Protein AF-A0A1E5UET6-F1 (afdb_monomer_lite)

Foldseek 3Di:
DDQFDKDKDKDKDKDFDDDPDDPDTKIKIKIKIKIWGFDDADPPPRDTDIDIDIDIDIDTFDDDPNDTD

Sequence (69 aa):
MNCNGEFEEKTGYISFEKSETNGFKNLKIRTKIEKRFLTGKNSKTGDCNEKVLKSFKTQILKYKEGIYQ

Radius of gyration: 19.64 Å; chains: 1; bounding box: 37×25×51 Å

Organism: NCBI:txid237258

Secondary structure (DSSP, 8-state):
----EEEEEEEEEEEE---SSSS-PPEEEEEEEEEEEEEEEPTTT-PEEEEEEEEEEEEEEPEETTEE-

pLDDT: mean 74.43, std 9.9, range [48.94, 87.12]

Structure (mmCIF, N/CA/C/O backbone):
data_AF-A0A1E5UET6-F1
#
_entry.id   AF-A0A1E5UET6-F1
#
loop_
_atom_site.group_PDB
_atom_site.id
_atom_site.type_symbol
_atom_site.label_atom_id
_atom_site.label_alt_id
_atom_site.label_comp_id
_atom_site.label_asym_id
_atom_site.label_entity_id
_atom_site.label_seq_id
_atom_site.pdbx_PDB_ins_code
_atom_site.Cartn_x
_atom_site.Cartn_y
_atom_site.Cartn_z
_atom_site.occupancy
_atom_site.B_iso_or_equiv
_atom_site.auth_seq_id
_atom_site.auth_comp_id
_atom_site.auth_asym_id
_atom_site.auth_atom_id
_atom_site.pdbx_PDB_model_num
ATOM 1 N N . MET A 1 1 ? 16.801 11.514 -27.424 1.00 55.31 1 MET A N 1
ATOM 2 C CA . MET A 1 1 ? 15.560 11.315 -26.640 1.00 55.31 1 MET A CA 1
ATOM 3 C C . MET A 1 1 ? 15.982 10.862 -25.251 1.00 55.31 1 MET A C 1
ATOM 5 O O . MET A 1 1 ? 16.555 9.784 -25.139 1.00 55.31 1 MET A O 1
ATOM 9 N N . ASN A 1 2 ? 15.825 11.730 -24.251 1.00 64.62 2 ASN A N 1
ATOM 10 C CA . ASN A 1 2 ? 16.310 11.510 -22.887 1.00 64.62 2 ASN A CA 1
ATOM 11 C C . ASN A 1 2 ? 15.281 10.677 -22.113 1.00 64.62 2 ASN A C 1
ATOM 13 O O . ASN A 1 2 ? 14.181 11.154 -21.861 1.00 64.62 2 ASN A O 1
ATOM 17 N N . CYS A 1 3 ? 15.631 9.442 -21.755 1.00 67.69 3 CYS A N 1
ATOM 18 C CA . CYS A 1 3 ? 14.802 8.551 -20.934 1.00 67.69 3 CYS A CA 1
ATOM 19 C C . CYS A 1 3 ? 15.023 8.819 -19.439 1.00 67.69 3 CYS A C 1
ATOM 21 O O . CYS A 1 3 ? 15.366 7.908 -18.693 1.00 67.69 3 CYS A O 1
ATOM 23 N N . ASN A 1 4 ? 14.886 10.079 -19.021 1.00 68.81 4 ASN A N 1
ATOM 24 C CA . ASN A 1 4 ? 15.096 10.481 -17.635 1.00 68.81 4 ASN A CA 1
ATOM 25 C C . ASN A 1 4 ? 13.751 10.889 -17.034 1.00 68.81 4 ASN A C 1
ATOM 27 O O . ASN A 1 4 ? 13.140 11.855 -17.488 1.00 68.81 4 ASN A O 1
ATOM 31 N N . GLY A 1 5 ? 13.303 10.151 -16.022 1.00 73.62 5 GLY A N 1
ATOM 32 C CA . GLY A 1 5 ? 12.081 10.448 -15.284 1.00 73.62 5 GLY A CA 1
ATOM 33 C C . GLY A 1 5 ? 11.928 9.527 -14.078 1.00 73.62 5 GLY A C 1
ATOM 34 O O . GLY A 1 5 ? 12.179 8.326 -14.172 1.00 73.62 5 GLY A O 1
ATOM 35 N N . GLU A 1 6 ? 11.514 10.096 -12.952 1.00 79.06 6 GLU A N 1
ATOM 36 C CA . GLU A 1 6 ? 11.094 9.358 -11.761 1.00 79.06 6 GLU A CA 1
ATOM 37 C C . GLU A 1 6 ? 9.632 9.704 -11.483 1.00 79.06 6 GLU A C 1
ATOM 39 O O . GLU A 1 6 ? 9.252 10.876 -11.495 1.00 79.06 6 GLU A O 1
ATOM 44 N N . PHE A 1 7 ? 8.813 8.684 -11.242 1.00 82.69 7 PHE A N 1
ATOM 45 C CA . PHE A 1 7 ? 7.430 8.857 -10.817 1.00 82.69 7 PHE A CA 1
ATOM 46 C C . PHE A 1 7 ? 7.110 7.898 -9.669 1.00 82.69 7 PHE A C 1
ATOM 48 O O . PHE A 1 7 ? 7.501 6.729 -9.683 1.00 82.69 7 PHE A O 1
ATOM 55 N N . GLU A 1 8 ? 6.391 8.395 -8.666 1.00 78.88 8 GLU A N 1
ATOM 56 C CA . GLU A 1 8 ? 5.929 7.616 -7.519 1.00 78.88 8 GLU A CA 1
ATOM 57 C C . GLU A 1 8 ? 4.403 7.532 -7.544 1.00 78.88 8 GLU A C 1
ATOM 59 O O . GLU A 1 8 ? 3.709 8.542 -7.448 1.00 78.88 8 GLU A O 1
ATOM 64 N N . GLU A 1 9 ? 3.886 6.311 -7.616 1.00 79.69 9 GLU A N 1
ATOM 65 C CA . GLU A 1 9 ? 2.466 6.014 -7.507 1.00 79.69 9 GLU A CA 1
ATOM 66 C C . GLU A 1 9 ? 2.171 5.392 -6.137 1.00 79.69 9 GLU A C 1
ATOM 68 O O . GLU A 1 9 ? 2.864 4.481 -5.672 1.00 79.69 9 GLU A O 1
ATOM 73 N N . LYS A 1 10 ? 1.124 5.879 -5.466 1.00 77.12 10 LYS A N 1
ATOM 74 C CA . LYS A 1 10 ? 0.664 5.339 -4.181 1.00 77.12 10 LYS A CA 1
ATOM 75 C C . LYS A 1 10 ? -0.764 4.850 -4.323 1.00 77.12 10 LYS A C 1
ATOM 77 O O . LYS A 1 10 ? -1.661 5.640 -4.594 1.00 77.12 10 LYS A O 1
ATOM 82 N N . THR A 1 11 ? -0.985 3.571 -4.049 1.00 78.06 11 THR A N 1
ATOM 83 C CA . THR A 1 11 ? -2.325 2.981 -4.012 1.00 78.06 11 THR A CA 1
ATOM 84 C C . THR A 1 11 ? -2.616 2.478 -2.604 1.00 78.06 11 THR A C 1
ATOM 86 O O . THR A 1 11 ? -1.946 1.578 -2.093 1.00 78.06 11 THR A O 1
ATOM 89 N N . GLY A 1 12 ? -3.606 3.079 -1.947 1.00 71.12 12 GLY A N 1
ATOM 90 C CA . GLY A 1 12 ? -4.073 2.666 -0.626 1.00 71.12 12 GLY A CA 1
ATOM 91 C C . GLY A 1 12 ? -5.207 1.651 -0.722 1.00 71.12 12 GLY A C 1
ATOM 92 O O . GLY A 1 12 ? -6.154 1.861 -1.472 1.00 71.12 12 GLY A O 1
ATOM 93 N N . TYR A 1 13 ? -5.140 0.587 0.074 1.00 73.06 13 TYR A N 1
ATOM 94 C CA . TYR A 1 13 ? -6.240 -0.350 0.278 1.00 73.06 13 TYR A CA 1
ATOM 95 C C . TYR A 1 13 ? -6.571 -0.409 1.767 1.00 73.06 13 TYR A C 1
ATOM 97 O O . TYR A 1 13 ? -5.695 -0.592 2.619 1.00 73.06 13 TYR A O 1
ATOM 105 N N . ILE A 1 14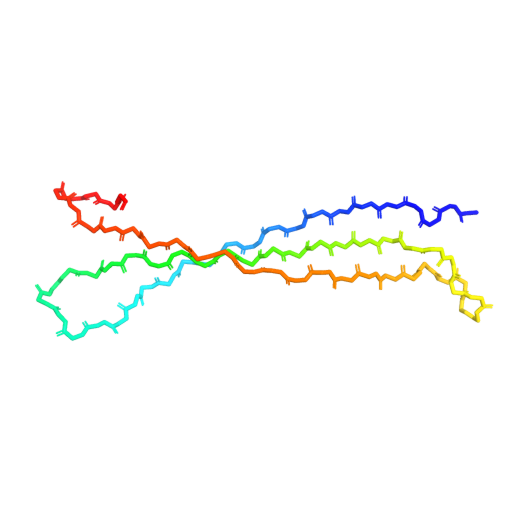 ? -7.852 -0.256 2.083 1.00 67.81 14 ILE A N 1
ATOM 106 C CA . ILE A 1 14 ? -8.357 -0.378 3.446 1.00 67.81 14 ILE A CA 1
ATOM 107 C C . ILE A 1 14 ? -8.861 -1.807 3.618 1.00 67.81 14 ILE A C 1
ATOM 109 O O . ILE A 1 14 ? -9.723 -2.264 2.871 1.00 67.81 14 ILE A O 1
ATOM 113 N N . SER A 1 15 ? -8.312 -2.520 4.598 1.00 63.09 15 SER A N 1
ATOM 114 C CA . SER A 1 15 ? -8.753 -3.866 4.953 1.00 63.09 15 SER A CA 1
ATOM 115 C C . SER A 1 15 ? -9.150 -3.916 6.422 1.00 63.09 15 SER A C 1
ATOM 117 O O . SER A 1 15 ? -8.434 -3.422 7.293 1.00 63.09 15 SER A O 1
ATOM 119 N N . PHE A 1 16 ? -10.293 -4.527 6.711 1.00 61.69 16 PHE A N 1
ATOM 120 C CA . PHE A 1 16 ? -10.663 -4.865 8.079 1.00 61.69 16 PHE A CA 1
ATOM 121 C C . PHE A 1 16 ? -10.064 -6.229 8.399 1.00 61.69 16 PHE A C 1
ATOM 123 O O . PHE A 1 16 ? -10.351 -7.208 7.707 1.00 61.69 16 PHE A O 1
ATOM 130 N N . GLU A 1 17 ? -9.220 -6.306 9.423 1.00 56.16 17 GLU A N 1
ATOM 131 C CA . GLU A 1 17 ? -8.724 -7.598 9.883 1.00 56.16 17 GLU A CA 1
ATOM 132 C C . GLU A 1 17 ? -9.897 -8.345 10.543 1.00 56.16 17 GLU A C 1
ATOM 134 O O . GLU A 1 17 ? -10.581 -7.809 11.418 1.00 56.16 17 GLU A O 1
ATOM 139 N N . LYS A 1 18 ? -10.198 -9.563 10.075 1.00 50.06 18 LYS A N 1
ATOM 140 C CA . LYS A 1 18 ? -11.082 -10.476 10.807 1.00 50.06 18 LYS A CA 1
ATOM 141 C C . LYS A 1 18 ? -10.264 -11.017 11.980 1.00 50.06 18 LYS A C 1
ATOM 143 O O . LYS A 1 18 ? -9.376 -11.829 11.752 1.00 50.06 18 LYS A O 1
ATOM 148 N N . SER A 1 19 ? -10.551 -10.580 13.203 1.00 52.72 19 SER A N 1
ATOM 149 C CA . SER A 1 19 ? -10.063 -11.246 14.415 1.00 52.72 19 SER A CA 1
ATOM 150 C C . SER A 1 19 ? -11.219 -11.643 15.325 1.00 52.72 19 SER A C 1
ATOM 152 O O . SER A 1 19 ? -12.235 -10.953 15.401 1.00 52.72 19 SER A O 1
ATOM 154 N N . GLU A 1 20 ? -11.018 -12.766 16.007 1.00 51.81 20 GLU A N 1
ATOM 155 C CA . GLU A 1 20 ? -11.893 -13.437 16.976 1.00 51.81 20 GLU A CA 1
ATOM 156 C C . GLU A 1 20 ? -11.988 -12.680 18.315 1.00 51.81 20 GLU A C 1
ATOM 158 O O . GLU A 1 20 ? -11.854 -13.261 19.387 1.00 51.81 20 GLU A O 1
ATOM 163 N N . THR A 1 21 ? -12.150 -11.358 18.281 1.00 56.72 21 THR A N 1
ATOM 164 C CA . THR A 1 21 ? -12.222 -10.527 19.491 1.00 56.72 21 THR A CA 1
ATOM 165 C C . THR A 1 21 ? -13.500 -9.695 19.540 1.00 56.72 21 THR A C 1
ATOM 167 O O . THR A 1 21 ? -14.187 -9.508 18.538 1.00 56.72 21 THR A O 1
ATOM 170 N N . ASN A 1 22 ? -13.805 -9.245 20.760 1.00 48.94 22 ASN A N 1
ATOM 171 C CA . ASN A 1 22 ? -15.078 -8.832 21.370 1.00 48.94 22 ASN A CA 1
ATOM 172 C C . ASN A 1 22 ? -15.864 -7.679 20.689 1.00 48.94 22 ASN A C 1
ATOM 174 O O . ASN A 1 22 ? -16.341 -6.770 21.363 1.00 48.94 22 ASN A O 1
ATOM 178 N N . GLY A 1 23 ? -16.029 -7.698 19.365 1.00 55.56 23 GLY A N 1
ATOM 179 C CA . GLY A 1 23 ? -17.020 -6.893 18.642 1.00 55.56 23 GLY A CA 1
ATOM 180 C C . GLY A 1 23 ? -16.519 -5.615 17.961 1.00 55.56 23 GLY A C 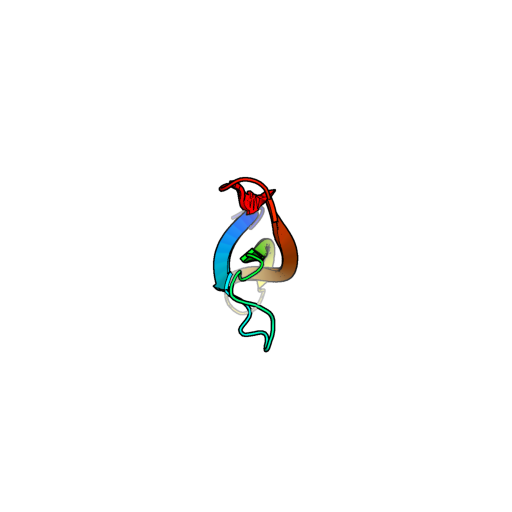1
ATOM 181 O O . GLY A 1 23 ? -17.243 -5.081 17.125 1.00 55.56 23 GLY A O 1
ATOM 182 N N . PHE A 1 24 ? -15.286 -5.152 18.210 1.00 56.62 24 PHE A N 1
ATOM 183 C CA . PHE A 1 24 ? -14.722 -3.964 17.544 1.00 56.62 24 PHE A CA 1
ATOM 184 C C . PHE A 1 24 ? -13.426 -4.305 16.795 1.00 56.62 24 PHE A C 1
ATOM 186 O O . PHE A 1 24 ? -12.463 -4.800 17.378 1.00 56.62 24 PHE A O 1
ATOM 193 N N . LYS A 1 25 ? -13.419 -4.069 15.476 1.00 70.12 25 LYS A N 1
ATOM 194 C CA . LYS A 1 25 ? -12.332 -4.449 14.556 1.00 70.12 25 LYS A CA 1
ATOM 195 C C . LYS A 1 25 ? -11.284 -3.343 14.506 1.00 70.12 25 LYS A C 1
ATOM 197 O O . LYS A 1 25 ? -11.659 -2.205 14.281 1.00 70.12 25 LYS A O 1
ATOM 202 N N . ASN A 1 26 ? -9.992 -3.647 14.635 1.00 68.25 26 ASN A N 1
ATOM 203 C CA . ASN A 1 26 ? -8.942 -2.678 14.288 1.00 68.25 26 ASN A CA 1
ATOM 204 C C . ASN A 1 26 ? -8.924 -2.448 12.766 1.00 68.25 26 ASN A C 1
ATOM 206 O O . ASN A 1 26 ? -9.113 -3.387 11.984 1.00 68.25 26 ASN A O 1
ATOM 210 N N . LEU A 1 27 ? -8.673 -1.210 12.336 1.00 74.62 27 LEU A N 1
ATOM 211 C CA . LEU A 1 27 ? -8.600 -0.867 10.917 1.00 74.62 27 LEU A CA 1
ATOM 212 C C . LEU A 1 27 ? -7.164 -1.026 10.420 1.00 74.62 27 LEU A C 1
ATOM 214 O O . LEU A 1 27 ? -6.255 -0.358 10.913 1.00 74.62 27 LEU A O 1
ATOM 218 N N . LYS A 1 28 ? -6.948 -1.890 9.425 1.00 76.94 28 LYS A N 1
ATOM 219 C CA . LYS A 1 28 ? -5.628 -2.123 8.835 1.00 76.94 28 LYS A CA 1
ATOM 220 C C . LYS A 1 28 ? -5.556 -1.479 7.459 1.00 76.94 28 LYS A C 1
ATOM 222 O O . LYS A 1 28 ? -6.114 -1.978 6.478 1.00 76.94 28 LYS A O 1
ATOM 227 N N . ILE A 1 29 ? -4.835 -0.373 7.380 1.00 79.00 29 ILE A N 1
ATOM 228 C CA . ILE A 1 29 ? -4.597 0.352 6.137 1.00 79.00 29 ILE A CA 1
ATOM 229 C C . ILE A 1 29 ? -3.292 -0.169 5.542 1.00 79.00 29 ILE A C 1
ATOM 231 O O . ILE A 1 29 ? -2.228 -0.072 6.157 1.00 79.00 29 ILE A O 1
ATOM 235 N N . ARG A 1 30 ? -3.371 -0.754 4.347 1.00 79.88 30 ARG A N 1
ATOM 236 C CA . ARG A 1 30 ? -2.209 -1.211 3.583 1.00 79.88 30 ARG A CA 1
ATOM 237 C C . ARG A 1 30 ? -2.037 -0.312 2.373 1.00 79.88 30 ARG A C 1
ATOM 239 O O . ARG A 1 30 ? -2.846 -0.332 1.452 1.00 79.88 30 ARG A O 1
ATOM 246 N N . THR A 1 31 ? -0.950 0.439 2.349 1.00 80.81 31 THR A N 1
ATOM 247 C CA . THR A 1 31 ? -0.583 1.280 1.214 1.00 80.81 31 THR A CA 1
ATOM 248 C C . THR A 1 31 ? 0.507 0.587 0.421 1.00 80.81 31 THR A C 1
ATOM 250 O O . THR A 1 31 ? 1.598 0.332 0.935 1.00 80.81 31 THR A O 1
ATOM 253 N N . LYS A 1 32 ? 0.211 0.281 -0.837 1.00 83.00 32 LYS A N 1
ATOM 254 C CA . LYS A 1 32 ? 1.196 -0.144 -1.822 1.00 83.00 32 L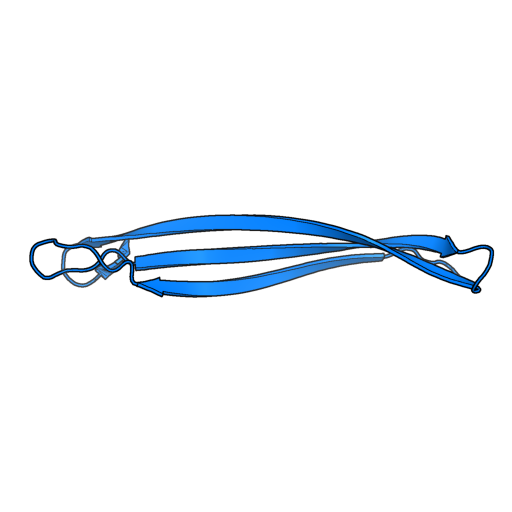YS A CA 1
ATOM 255 C C . LYS A 1 32 ? 1.817 1.105 -2.438 1.00 83.00 32 LYS A C 1
ATOM 257 O O . LYS A 1 32 ? 1.103 2.019 -2.845 1.00 83.00 32 LYS A O 1
ATOM 262 N N . ILE A 1 33 ? 3.138 1.146 -2.484 1.00 83.19 33 ILE A N 1
ATOM 263 C CA . ILE A 1 33 ? 3.903 2.239 -3.075 1.00 83.19 33 ILE A CA 1
ATOM 264 C C . ILE A 1 33 ? 4.703 1.634 -4.225 1.00 83.19 33 ILE A C 1
ATOM 266 O O . ILE A 1 33 ? 5.476 0.695 -4.020 1.00 83.19 33 ILE A O 1
ATOM 270 N N . GLU A 1 34 ? 4.498 2.148 -5.431 1.00 85.56 34 GLU A N 1
ATOM 271 C CA . GLU A 1 34 ? 5.260 1.770 -6.616 1.00 85.56 34 GLU A CA 1
ATOM 272 C C . GLU A 1 34 ? 6.057 2.979 -7.101 1.00 85.56 34 GLU A C 1
ATOM 274 O O . GLU A 1 34 ? 5.500 3.987 -7.526 1.00 85.56 34 GLU A O 1
ATOM 279 N N . LYS A 1 35 ? 7.383 2.880 -7.033 1.00 83.50 35 LYS A N 1
ATOM 280 C CA . LYS A 1 35 ? 8.291 3.860 -7.628 1.00 83.50 35 LYS A CA 1
ATOM 281 C C . LYS A 1 35 ? 8.782 3.337 -8.962 1.00 83.50 35 LYS A C 1
ATOM 283 O O . LYS A 1 35 ? 9.338 2.238 -9.019 1.00 83.50 35 LYS A O 1
ATOM 288 N N . ARG A 1 36 ? 8.599 4.126 -10.011 1.00 84.00 36 ARG A N 1
ATOM 289 C CA . ARG A 1 36 ? 9.033 3.817 -11.371 1.00 84.00 36 ARG A CA 1
ATOM 290 C C . ARG A 1 36 ? 10.165 4.759 -11.754 1.00 84.00 36 ARG A C 1
ATOM 292 O O . ARG A 1 36 ? 10.034 5.978 -11.656 1.00 84.00 36 ARG A O 1
ATOM 299 N N . PHE A 1 37 ? 11.269 4.173 -12.195 1.00 82.19 37 PHE A N 1
ATOM 300 C CA . PHE A 1 37 ? 12.440 4.881 -12.689 1.00 82.19 37 PHE A CA 1
ATOM 301 C C . PHE A 1 37 ? 12.590 4.552 -14.166 1.00 82.19 37 PHE A C 1
ATOM 303 O O . PHE A 1 37 ? 12.835 3.396 -14.524 1.00 82.19 37 PHE A O 1
ATOM 310 N N . LEU A 1 38 ? 12.461 5.562 -15.018 1.00 81.69 38 LEU A N 1
ATOM 311 C CA . LEU A 1 38 ? 12.898 5.446 -16.398 1.00 81.69 38 LEU A CA 1
ATOM 312 C C . LEU A 1 38 ? 14.418 5.593 -16.404 1.00 81.69 38 LEU A C 1
ATOM 314 O O . LEU A 1 38 ? 14.982 6.578 -15.932 1.00 81.69 38 LEU A O 1
ATOM 318 N N . THR A 1 39 ? 15.067 4.544 -16.877 1.00 69.94 39 THR A N 1
ATOM 319 C CA . THR A 1 39 ? 16.509 4.420 -17.036 1.00 69.94 39 THR A CA 1
ATOM 320 C C . THR A 1 39 ? 16.835 4.414 -18.529 1.00 69.94 39 THR A C 1
ATOM 322 O O . THR A 1 39 ? 15.939 4.296 -19.369 1.00 69.94 39 THR A O 1
ATOM 325 N N . GLY A 1 40 ? 18.114 4.610 -18.865 1.00 70.62 40 GLY A N 1
ATOM 326 C CA . GLY A 1 40 ? 18.588 4.822 -20.238 1.00 70.62 40 GLY A CA 1
ATOM 327 C C . GLY A 1 40 ? 18.038 3.833 -21.276 1.00 70.62 40 GLY A C 1
ATOM 328 O O . GLY A 1 40 ? 17.502 2.781 -20.943 1.00 70.62 40 GLY A O 1
ATOM 329 N N . LYS A 1 41 ? 18.167 4.168 -22.561 1.00 72.88 41 LYS A N 1
ATOM 330 C CA . LYS A 1 41 ? 17.552 3.393 -23.647 1.00 72.88 41 LYS A CA 1
ATOM 331 C C . LYS A 1 41 ? 18.008 1.933 -23.700 1.00 72.88 41 LYS A C 1
ATOM 333 O O . LYS A 1 41 ? 19.193 1.629 -23.574 1.00 72.88 41 LYS A O 1
ATOM 338 N N . ASN A 1 42 ? 17.064 1.048 -23.993 1.00 72.94 42 ASN A N 1
ATOM 339 C CA . ASN A 1 42 ? 17.326 -0.301 -24.457 1.00 72.94 42 ASN A CA 1
ATOM 340 C C . ASN A 1 42 ? 17.953 -0.229 -25.858 1.00 72.94 42 ASN A C 1
ATOM 342 O O . ASN A 1 42 ? 17.336 0.259 -26.806 1.00 72.94 42 ASN A O 1
ATOM 346 N N . SER A 1 43 ? 19.185 -0.719 -25.993 1.00 68.88 43 SER A N 1
ATOM 347 C CA . SER A 1 43 ? 19.949 -0.674 -27.245 1.00 68.88 43 SER A CA 1
ATOM 348 C C . SER A 1 43 ? 19.391 -1.572 -28.354 1.00 68.88 43 SER A C 1
ATOM 350 O O . SER A 1 43 ? 19.778 -1.401 -29.506 1.00 68.88 43 SER A O 1
ATOM 352 N N . LYS A 1 44 ? 18.485 -2.507 -28.034 1.00 71.81 44 LYS A N 1
ATOM 353 C CA . LYS A 1 44 ? 17.879 -3.438 -28.998 1.00 71.81 44 LYS A CA 1
ATOM 354 C C . LYS A 1 44 ? 16.493 -3.007 -29.476 1.00 71.81 44 LYS A C 1
ATOM 356 O O . LYS A 1 44 ? 16.165 -3.263 -30.627 1.00 71.81 44 LYS A O 1
ATOM 361 N N . THR A 1 45 ? 15.687 -2.381 -28.615 1.00 76.50 45 THR A N 1
ATOM 362 C CA . THR A 1 45 ? 14.300 -1.992 -28.954 1.00 76.50 45 THR A CA 1
ATOM 363 C C . THR A 1 45 ? 14.111 -0.484 -29.113 1.00 76.50 45 THR A C 1
ATOM 365 O O . THR A 1 45 ? 13.145 -0.049 -29.725 1.00 76.50 45 THR A O 1
ATOM 368 N N . 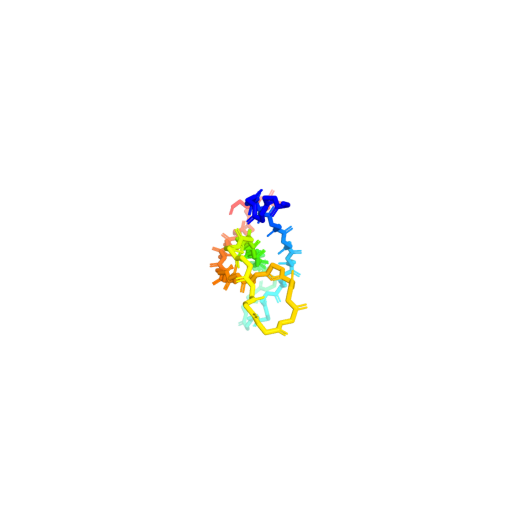GLY A 1 46 ? 15.042 0.333 -28.608 1.00 72.50 46 GLY A N 1
ATOM 369 C CA . GLY A 1 46 ? 14.943 1.795 -28.633 1.00 72.50 46 GLY A CA 1
ATOM 370 C C . GLY A 1 46 ? 14.062 2.400 -27.531 1.00 72.50 46 GLY A C 1
ATOM 371 O O . GLY A 1 46 ? 14.069 3.631 -27.389 1.00 72.50 46 GLY A O 1
ATOM 372 N N . ASP A 1 47 ? 13.377 1.559 -26.746 1.00 77.19 47 ASP A N 1
ATOM 373 C CA . ASP A 1 47 ? 12.519 1.934 -25.615 1.00 77.19 47 ASP A CA 1
ATOM 374 C C . ASP A 1 47 ? 13.324 2.365 -24.384 1.00 77.19 47 ASP A C 1
ATOM 376 O O . ASP A 1 47 ? 14.509 2.054 -24.251 1.00 77.19 47 ASP A O 1
ATOM 380 N N . CYS A 1 48 ? 12.687 3.068 -23.448 1.00 79.88 48 CYS A N 1
ATOM 381 C CA . CYS A 1 48 ? 13.295 3.360 -22.152 1.00 79.88 48 CYS A CA 1
ATOM 382 C C . CYS A 1 48 ? 13.274 2.110 -21.262 1.00 79.88 48 CYS A C 1
ATOM 384 O O . CYS A 1 48 ? 12.250 1.437 -21.157 1.00 79.88 48 CYS A O 1
ATOM 386 N N . ASN A 1 49 ? 14.386 1.811 -20.589 1.00 80.00 49 ASN A N 1
ATOM 387 C CA . ASN A 1 49 ? 14.400 0.749 -19.586 1.00 80.00 49 ASN A CA 1
ATOM 388 C C . ASN A 1 49 ? 13.615 1.216 -18.351 1.00 80.00 49 ASN A C 1
ATOM 390 O O . ASN A 1 49 ? 13.868 2.304 -17.843 1.00 80.00 49 ASN A O 1
ATOM 394 N N . GLU A 1 50 ? 12.705 0.407 -17.819 1.00 81.38 50 GLU A N 1
ATOM 395 C CA . GLU A 1 50 ? 11.960 0.736 -16.598 1.00 81.38 50 GLU A CA 1
ATOM 396 C C . GLU A 1 50 ? 12.475 -0.099 -15.419 1.00 81.38 50 GLU A C 1
ATOM 398 O O . GLU A 1 50 ? 12.598 -1.322 -15.504 1.00 81.38 50 GLU A O 1
ATOM 403 N N . LYS A 1 51 ? 12.748 0.554 -14.287 1.00 82.94 51 LYS A N 1
ATOM 404 C CA . LYS A 1 51 ? 12.959 -0.111 -12.999 1.00 82.94 51 LYS A CA 1
ATOM 405 C C . LYS A 1 51 ? 11.788 0.213 -12.084 1.00 82.94 51 LYS A C 1
ATOM 407 O O . LYS A 1 51 ? 11.500 1.379 -11.838 1.00 82.94 51 LYS A O 1
ATOM 412 N N . VAL A 1 52 ? 11.146 -0.818 -11.540 1.00 84.50 52 VAL A N 1
ATOM 413 C CA . VAL A 1 52 ? 10.023 -0.667 -10.606 1.00 84.50 52 VAL A CA 1
ATOM 414 C C . VAL A 1 52 ? 10.452 -1.133 -9.218 1.00 84.50 52 VAL A C 1
ATOM 416 O O . VAL A 1 52 ? 10.826 -2.291 -9.036 1.00 84.50 52 VAL A O 1
ATOM 419 N N . LEU A 1 53 ? 10.385 -0.246 -8.227 1.00 84.19 53 LEU A N 1
ATOM 420 C CA . LEU A 1 53 ? 10.520 -0.593 -6.814 1.00 84.19 53 LEU A CA 1
ATOM 421 C C . LEU A 1 53 ? 9.135 -0.639 -6.176 1.00 84.19 53 LEU A C 1
ATOM 423 O O . LEU A 1 53 ? 8.384 0.333 -6.230 1.00 84.19 53 LEU A O 1
ATOM 427 N N . LYS A 1 54 ? 8.813 -1.768 -5.546 1.00 87.12 54 LYS A N 1
ATOM 428 C CA . LYS A 1 54 ? 7.549 -1.969 -4.834 1.00 87.12 54 LYS A CA 1
ATOM 429 C C . LYS A 1 54 ? 7.825 -2.009 -3.341 1.00 87.12 54 LYS A C 1
ATOM 431 O O . LYS A 1 54 ? 8.668 -2.783 -2.893 1.00 87.12 54 LYS A O 1
ATOM 436 N N . SER A 1 55 ? 7.107 -1.203 -2.573 1.00 84.88 55 SER A N 1
ATOM 437 C CA . SER A 1 55 ? 7.118 -1.275 -1.115 1.00 84.88 55 SER A CA 1
ATOM 438 C C . SER A 1 55 ? 5.698 -1.244 -0.564 1.00 84.88 55 SER A C 1
ATOM 440 O O . SER A 1 55 ? 4.744 -0.835 -1.229 1.00 84.88 55 SER A O 1
ATOM 442 N N . PHE A 1 56 ? 5.549 -1.737 0.661 1.00 83.06 56 PHE A N 1
ATOM 443 C CA . PHE A 1 56 ? 4.272 -1.782 1.352 1.00 83.06 56 PHE A CA 1
ATOM 444 C C . PHE A 1 56 ? 4.418 -1.088 2.696 1.00 83.06 56 PHE A C 1
ATOM 446 O O . PHE A 1 56 ? 5.319 -1.402 3.472 1.00 83.06 56 PHE A O 1
ATOM 453 N N . LYS A 1 57 ? 3.503 -0.168 2.988 1.00 83.56 57 LYS A N 1
ATOM 454 C CA . LYS A 1 57 ? 3.355 0.444 4.304 1.00 83.56 57 LYS A CA 1
ATOM 455 C C . LYS A 1 57 ? 2.064 -0.068 4.922 1.00 83.56 57 LYS A C 1
ATOM 457 O O . LYS A 1 57 ? 1.009 0.008 4.301 1.00 83.56 57 LYS A O 1
ATOM 462 N N . THR A 1 58 ? 2.147 -0.602 6.134 1.00 84.25 58 THR A N 1
ATOM 463 C CA . THR A 1 58 ? 0.967 -1.007 6.904 1.00 84.25 58 THR A CA 1
ATOM 464 C C . THR A 1 58 ? 0.811 -0.068 8.089 1.00 84.25 58 THR A C 1
ATOM 466 O O . THR A 1 58 ? 1.770 0.153 8.824 1.00 84.25 58 THR A O 1
ATOM 469 N N . GLN A 1 59 ? -0.392 0.459 8.275 1.00 84.56 59 GLN A N 1
ATOM 470 C CA . GLN A 1 59 ? -0.799 1.208 9.456 1.00 84.56 59 GLN A CA 1
ATOM 471 C C . GLN A 1 59 ? -1.989 0.495 10.095 1.00 84.56 59 GLN A C 1
ATOM 473 O O . GLN A 1 59 ? -2.899 0.046 9.398 1.00 84.56 59 GLN A O 1
ATOM 478 N N . ILE A 1 60 ? -1.961 0.366 11.417 1.00 83.50 60 ILE A N 1
ATOM 479 C CA . ILE A 1 60 ? -3.057 -0.203 12.198 1.00 83.50 60 ILE A CA 1
ATOM 480 C C . ILE A 1 60 ? -3.624 0.934 13.032 1.00 83.50 60 ILE A C 1
ATOM 482 O O . ILE A 1 60 ? -2.895 1.500 13.843 1.00 83.50 60 ILE A O 1
ATOM 486 N N . LEU A 1 61 ? -4.898 1.250 12.817 1.00 82.31 61 LEU A N 1
ATOM 487 C CA . LEU A 1 61 ? -5.634 2.203 13.632 1.00 82.31 61 LEU A CA 1
ATOM 488 C C . LEU A 1 61 ? -6.493 1.438 14.642 1.00 82.31 61 LEU A C 1
ATOM 490 O O . LEU A 1 61 ? -7.228 0.509 14.280 1.00 82.31 61 LEU A O 1
ATOM 494 N N . LYS A 1 62 ? -6.394 1.824 15.910 1.00 81.38 62 LYS A N 1
ATOM 495 C CA . LYS A 1 62 ? -7.176 1.261 17.011 1.00 81.38 62 LYS A CA 1
ATOM 496 C C . LYS A 1 62 ? -8.498 2.001 17.130 1.00 81.38 62 LYS A C 1
ATOM 498 O O . LYS A 1 62 ? -8.539 3.220 17.010 1.00 81.38 62 LYS A O 1
ATOM 503 N N . TYR A 1 63 ? -9.565 1.266 17.417 1.00 76.19 63 TYR A N 1
ATOM 504 C CA . TYR A 1 63 ? -10.851 1.878 17.725 1.00 76.19 63 TYR A CA 1
ATOM 505 C C . TYR A 1 63 ? -10.868 2.358 19.182 1.00 76.19 63 TYR A C 1
ATOM 507 O O . TYR A 1 63 ? -10.715 1.553 20.104 1.00 76.19 63 TYR A O 1
ATOM 515 N N . LYS A 1 64 ? -11.033 3.664 19.395 1.00 79.44 64 LYS A N 1
ATOM 516 C CA . LYS A 1 64 ? -11.178 4.295 20.713 1.00 79.44 64 LYS A CA 1
ATOM 517 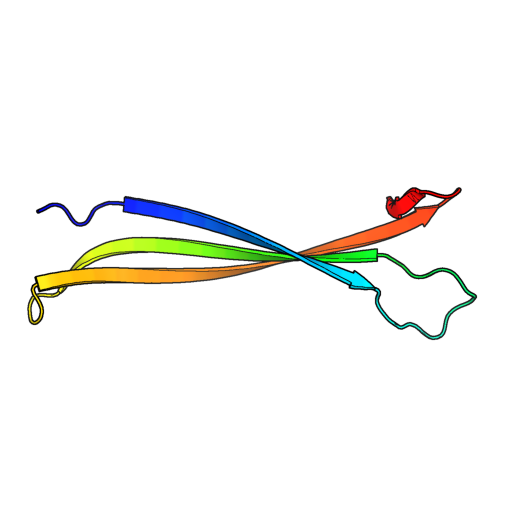C C . LYS A 1 64 ? -12.272 5.353 20.640 1.00 79.44 64 LYS A C 1
ATOM 519 O O . LYS A 1 64 ? -12.242 6.195 19.751 1.00 79.44 64 LYS A O 1
ATOM 524 N N . GLU A 1 65 ? -13.233 5.293 21.561 1.00 81.75 65 GLU A N 1
ATOM 525 C CA . GLU A 1 65 ? -14.263 6.336 21.732 1.00 81.75 65 GLU A CA 1
ATOM 526 C C . GLU A 1 65 ? -15.022 6.710 20.436 1.00 81.75 65 GLU A C 1
ATOM 528 O O . GLU A 1 65 ? -15.370 7.864 20.217 1.00 81.75 65 GLU A O 1
ATOM 533 N N . GLY A 1 66 ? -15.277 5.740 19.548 1.00 75.56 66 GLY A N 1
ATOM 534 C CA . GLY A 1 66 ? -15.984 5.989 18.283 1.00 75.56 66 GLY A CA 1
ATOM 535 C C . GLY A 1 66 ? -15.092 6.311 17.081 1.00 75.56 66 GLY A C 1
ATOM 536 O O . GLY A 1 66 ? -15.599 6.422 15.966 1.00 75.56 66 GLY A O 1
ATOM 537 N N . ILE A 1 67 ? -13.777 6.446 17.276 1.00 79.69 67 ILE A N 1
AT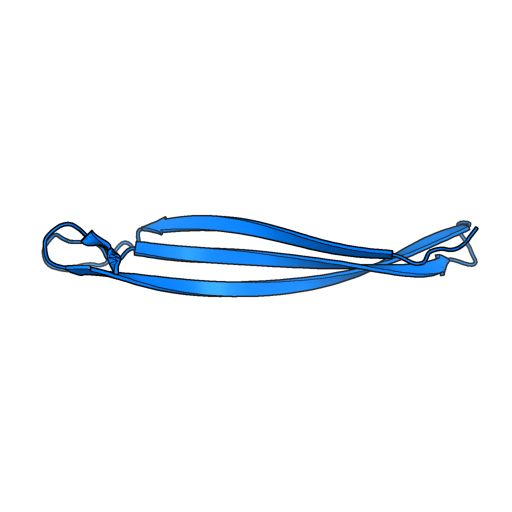OM 538 C CA . ILE A 1 67 ? -12.834 6.933 16.260 1.00 79.69 67 ILE A CA 1
ATOM 539 C C . ILE A 1 67 ? -11.666 5.947 16.093 1.00 79.69 67 ILE A C 1
ATOM 541 O O . ILE A 1 67 ? -11.212 5.319 17.049 1.00 79.69 67 ILE A O 1
ATOM 545 N N . TYR A 1 68 ? -11.169 5.805 14.862 1.00 78.50 68 TYR A N 1
ATOM 546 C CA . TYR A 1 68 ? -9.948 5.055 14.554 1.00 78.50 68 TYR A CA 1
ATOM 547 C C . TYR A 1 68 ? -8.711 5.960 14.666 1.00 78.50 68 TYR A C 1
ATOM 549 O O . TYR A 1 68 ? -8.645 6.973 13.969 1.00 78.50 68 TYR A O 1
ATOM 557 N N . GLN A 1 69 ? -7.746 5.584 15.514 1.00 80.25 69 GLN A N 1
ATOM 558 C CA . GLN A 1 69 ? -6.514 6.336 15.817 1.00 80.25 69 GLN A CA 1
ATOM 559 C C . GLN A 1 69 ? -5.247 5.504 15.616 1.00 80.25 69 GLN A C 1
ATOM 561 O O . GLN A 1 69 ? -5.256 4.315 16.013 1.00 80.25 69 GLN A O 1
#